Protein AF-A0A3C1RV13-F1 (afdb_monomer_lite)

Structure (mmCIF, N/CA/C/O backbone):
data_AF-A0A3C1RV13-F1
#
_entry.id   AF-A0A3C1RV13-F1
#
loop_
_atom_site.group_PDB
_atom_site.id
_atom_site.type_symbol
_atom_site.label_atom_id
_atom_site.label_alt_id
_atom_site.label_comp_id
_atom_site.label_asym_id
_atom_site.label_entity_id
_atom_site.label_seq_id
_atom_site.pdbx_PDB_ins_code
_atom_site.Cartn_x
_atom_site.Cartn_y
_atom_site.Cartn_z
_atom_site.occupancy
_atom_site.B_iso_or_equiv
_atom_site.auth_seq_id
_atom_site.auth_comp_id
_atom_site.auth_asym_id
_atom_site.auth_atom_id
_atom_site.pdbx_PDB_model_num
ATOM 1 N N . PHE A 1 1 ? -12.447 1.833 33.630 1.00 40.72 1 PHE A N 1
ATOM 2 C CA . PHE A 1 1 ? -12.596 1.782 32.163 1.00 40.72 1 PHE A CA 1
ATOM 3 C C . PHE A 1 1 ? -11.454 2.560 31.521 1.00 40.72 1 PHE A C 1
ATOM 5 O O . PHE A 1 1 ? -11.551 3.768 31.372 1.00 40.72 1 PHE A O 1
ATOM 12 N N . SER A 1 2 ? -10.336 1.891 31.227 1.00 43.56 2 SER A N 1
ATOM 13 C CA . SER A 1 2 ? -9.182 2.493 30.544 1.00 43.56 2 SER A CA 1
ATOM 14 C C . SER A 1 2 ? -9.048 1.846 29.169 1.00 43.56 2 SER A C 1
ATOM 16 O O . SER A 1 2 ? -8.352 0.852 29.005 1.00 43.56 2 SER A O 1
ATOM 18 N N . VAL A 1 3 ? -9.812 2.358 28.202 1.00 55.34 3 VAL A N 1
ATOM 19 C CA . VAL A 1 3 ? -9.755 1.926 26.790 1.00 55.34 3 VAL A CA 1
ATOM 20 C C . VAL A 1 3 ? -9.066 2.992 25.918 1.00 55.34 3 VAL A C 1
ATOM 22 O O . VAL A 1 3 ? -8.600 2.697 24.826 1.00 55.34 3 VAL A O 1
ATOM 25 N N . GLY A 1 4 ? -8.898 4.222 26.424 1.00 48.38 4 GLY A N 1
ATOM 26 C CA . GLY A 1 4 ? -8.412 5.366 25.637 1.00 48.38 4 GLY A CA 1
ATOM 27 C C . GLY A 1 4 ? -6.896 5.601 25.600 1.00 48.38 4 GLY A C 1
ATOM 28 O O . GLY A 1 4 ? -6.458 6.492 24.883 1.00 48.38 4 GLY A O 1
ATOM 29 N N . GLN A 1 5 ? -6.081 4.852 26.353 1.00 44.00 5 GLN A N 1
ATOM 30 C CA . GLN A 1 5 ? -4.628 5.111 26.460 1.00 44.00 5 GLN A CA 1
ATOM 31 C C . GLN A 1 5 ? -3.760 4.128 25.650 1.00 44.00 5 GLN A C 1
ATOM 33 O O . GLN A 1 5 ? -2.612 4.437 25.343 1.00 44.00 5 GLN A O 1
ATOM 38 N N . ASN A 1 6 ? -4.300 2.971 25.243 1.00 43.44 6 ASN A N 1
ATOM 39 C CA . ASN A 1 6 ? -3.524 1.944 24.529 1.00 43.44 6 ASN A CA 1
ATOM 40 C C . ASN A 1 6 ? -3.427 2.176 23.011 1.00 43.44 6 ASN A C 1
ATOM 42 O O . ASN A 1 6 ? -2.514 1.661 22.380 1.00 43.44 6 ASN A O 1
ATOM 46 N N . ILE A 1 7 ? -4.314 2.981 22.417 1.00 50.91 7 ILE A N 1
ATOM 47 C CA . ILE A 1 7 ? -4.343 3.191 20.957 1.00 50.91 7 ILE A CA 1
ATOM 48 C C . ILE A 1 7 ? -3.279 4.214 20.514 1.00 50.91 7 ILE A C 1
ATOM 50 O O . ILE A 1 7 ? -2.683 4.080 19.450 1.00 50.91 7 ILE A O 1
ATOM 54 N N . LEU A 1 8 ? -2.964 5.210 21.350 1.00 47.47 8 LEU A N 1
ATOM 55 C CA . LEU A 1 8 ? -2.053 6.301 20.975 1.00 47.47 8 LEU A CA 1
ATOM 56 C C . LEU A 1 8 ? -0.564 5.920 21.039 1.00 47.47 8 LEU A C 1
ATOM 58 O O . LEU A 1 8 ? 0.249 6.530 20.344 1.00 47.47 8 LEU A O 1
ATOM 62 N N . ASN A 1 9 ? -0.205 4.902 21.828 1.00 41.72 9 ASN A N 1
ATOM 63 C CA . ASN A 1 9 ? 1.187 4.462 21.962 1.00 41.72 9 ASN A CA 1
ATOM 64 C C . ASN A 1 9 ? 1.599 3.393 20.936 1.00 41.72 9 ASN A C 1
ATOM 66 O O . ASN A 1 9 ? 2.788 3.280 20.643 1.00 41.72 9 ASN A O 1
ATOM 70 N N . SER A 1 10 ? 0.651 2.676 20.325 1.00 48.28 10 SER A N 1
ATOM 71 C CA . SER A 1 10 ? 0.940 1.727 19.236 1.00 48.28 10 SER A CA 1
ATOM 72 C C . SER A 1 10 ? 1.202 2.421 17.894 1.00 48.28 10 SER A C 1
ATOM 74 O O . SER A 1 10 ? 2.003 1.938 17.098 1.00 48.28 10 SER A O 1
ATOM 76 N N . LEU A 1 11 ? 0.607 3.597 17.666 1.00 49.00 11 LEU A N 1
ATOM 77 C CA . LEU A 1 11 ? 0.767 4.350 16.415 1.00 49.00 11 LEU A CA 1
ATOM 78 C C . LEU A 1 11 ? 2.182 4.910 16.218 1.00 49.00 11 LEU A C 1
ATOM 80 O O . LEU A 1 11 ? 2.608 5.099 15.087 1.00 49.00 11 LEU A O 1
ATOM 84 N N . LYS A 1 12 ? 2.935 5.166 17.296 1.00 46.41 12 LYS A N 1
ATOM 85 C CA . LYS A 1 12 ? 4.276 5.771 17.196 1.00 46.41 12 LYS A CA 1
ATOM 86 C C . LYS A 1 12 ? 5.397 4.780 16.886 1.00 46.41 12 LYS A C 1
ATOM 88 O O . LYS A 1 12 ? 6.479 5.218 16.516 1.00 46.41 12 LYS A O 1
ATOM 93 N N . GLN A 1 13 ? 5.169 3.479 17.065 1.00 47.78 13 GLN A N 1
ATOM 94 C CA . GLN A 1 13 ? 6.218 2.474 16.847 1.00 47.78 13 GLN A CA 1
ATOM 95 C C . GLN A 1 13 ? 6.157 1.865 15.445 1.00 47.78 13 GLN A C 1
ATOM 97 O O . GLN A 1 13 ? 7.192 1.537 14.874 1.00 47.78 13 GLN A O 1
ATOM 102 N N . ILE A 1 14 ? 4.965 1.788 14.847 1.00 48.75 14 ILE A N 1
ATOM 103 C CA . ILE A 1 14 ? 4.797 1.238 13.497 1.00 48.75 14 ILE A CA 1
ATOM 104 C C . ILE A 1 14 ? 5.233 2.258 12.431 1.00 48.75 14 ILE A C 1
ATOM 106 O O . ILE A 1 14 ? 5.767 1.874 11.398 1.00 48.75 14 ILE A O 1
ATOM 110 N N . THR A 1 15 ? 5.159 3.567 12.697 1.00 45.62 15 THR A N 1
ATOM 111 C CA . THR A 1 15 ? 5.591 4.608 11.740 1.00 45.62 15 THR A CA 1
ATOM 112 C C . THR A 1 15 ? 7.063 4.511 11.328 1.00 45.62 15 THR A C 1
ATOM 114 O O . THR A 1 15 ? 7.409 4.925 10.225 1.00 45.62 15 THR A O 1
ATOM 117 N N . ALA A 1 16 ? 7.939 3.948 12.164 1.00 47.88 16 ALA A N 1
ATOM 118 C CA . ALA A 1 16 ? 9.371 3.885 11.869 1.00 47.88 16 ALA A CA 1
ATOM 119 C C . ALA A 1 16 ? 9.738 2.871 10.766 1.00 47.88 16 ALA A C 1
ATOM 121 O O . ALA A 1 16 ? 10.785 3.016 10.134 1.00 47.88 16 ALA A O 1
ATOM 122 N N . ILE A 1 17 ? 8.880 1.879 10.494 1.00 50.09 17 ILE A N 1
ATOM 123 C CA . ILE A 1 17 ? 9.136 0.871 9.451 1.00 50.09 17 ILE A CA 1
ATOM 124 C C . ILE A 1 17 ? 8.627 1.351 8.079 1.00 50.09 17 ILE A C 1
ATOM 126 O O . ILE A 1 17 ? 9.241 1.054 7.060 1.00 50.09 17 ILE A O 1
ATOM 130 N N . PHE A 1 18 ? 7.567 2.165 8.033 1.00 53.03 18 PHE A N 1
ATOM 131 C CA . PHE A 1 18 ? 6.861 2.469 6.777 1.00 53.03 18 PHE A CA 1
ATOM 132 C C . PHE A 1 18 ? 7.314 3.745 6.048 1.00 53.03 18 PHE A C 1
ATOM 134 O O . PHE A 1 18 ? 7.016 3.901 4.868 1.00 53.03 18 PHE A O 1
ATOM 141 N N . PHE A 1 19 ? 8.065 4.643 6.694 1.00 52.12 19 PHE A N 1
ATOM 142 C CA . PHE A 1 19 ? 8.558 5.875 6.050 1.00 52.12 19 PHE A CA 1
ATOM 143 C C . PHE A 1 19 ? 9.937 5.740 5.377 1.00 52.12 19 PHE A C 1
ATOM 145 O O . PHE A 1 19 ? 10.364 6.665 4.689 1.00 52.12 19 PHE A O 1
ATOM 152 N N . ASN A 1 20 ? 10.633 4.607 5.534 1.00 48.53 20 ASN A N 1
ATOM 153 C CA . ASN A 1 20 ? 11.99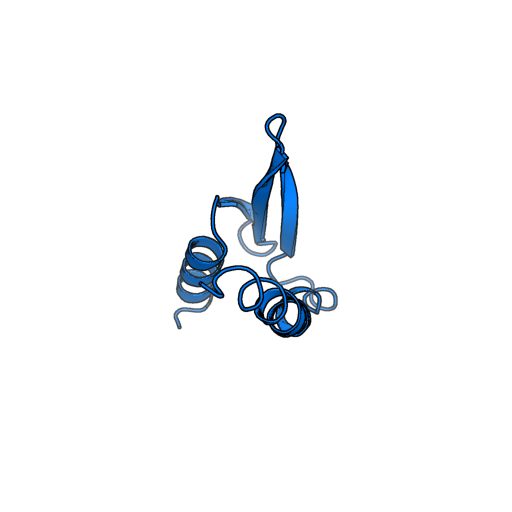4 4.421 5.009 1.00 48.53 20 ASN A CA 1
ATOM 154 C C . ASN A 1 20 ? 12.072 3.883 3.566 1.00 48.53 20 ASN A C 1
ATOM 156 O O . ASN A 1 20 ? 13.174 3.685 3.064 1.00 48.53 20 ASN A O 1
ATOM 160 N N . ALA A 1 21 ? 10.949 3.717 2.858 1.00 52.72 21 ALA A N 1
ATOM 161 C CA . ALA A 1 21 ? 10.924 3.266 1.457 1.00 52.72 21 ALA A CA 1
ATOM 162 C C . ALA A 1 21 ? 11.280 4.379 0.441 1.00 52.72 21 ALA A C 1
ATOM 164 O O . ALA A 1 21 ? 10.663 4.505 -0.619 1.00 52.72 21 ALA A O 1
ATOM 165 N N . LEU A 1 22 ? 12.215 5.272 0.790 1.00 52.12 22 LEU A N 1
ATOM 166 C CA . LEU A 1 22 ? 12.549 6.458 -0.012 1.00 52.12 22 LEU A CA 1
ATOM 167 C C . LEU A 1 22 ? 13.880 6.372 -0.768 1.00 52.12 22 LEU A C 1
ATOM 169 O O . LEU A 1 22 ? 14.287 7.372 -1.359 1.00 52.12 22 LEU A O 1
ATOM 173 N N . VAL A 1 23 ? 14.555 5.219 -0.804 1.00 54.50 23 VAL A N 1
ATOM 174 C CA . VAL A 1 23 ? 15.912 5.153 -1.388 1.00 54.50 23 VAL A CA 1
ATOM 175 C C . VAL A 1 23 ? 16.013 4.250 -2.627 1.00 54.50 23 VAL A C 1
ATOM 177 O O . VAL A 1 23 ? 16.899 4.471 -3.452 1.00 54.50 23 VAL A O 1
ATOM 180 N N . SER A 1 24 ? 15.081 3.315 -2.860 1.00 60.72 24 SER A N 1
ATOM 181 C CA . SER A 1 24 ? 15.119 2.440 -4.045 1.00 60.72 24 SER A CA 1
ATOM 182 C C . SER A 1 24 ? 14.025 2.748 -5.077 1.00 60.72 24 SER A C 1
ATOM 184 O O . SER A 1 24 ? 12.861 2.954 -4.744 1.00 60.72 24 SER A O 1
ATOM 186 N N . LYS A 1 25 ? 14.375 2.718 -6.374 1.00 68.81 25 LYS A N 1
ATOM 187 C CA . LYS A 1 25 ? 13.422 2.911 -7.491 1.00 68.81 25 LYS A CA 1
ATOM 188 C C . LYS A 1 25 ? 12.374 1.793 -7.610 1.00 68.81 25 LYS A C 1
ATOM 190 O O . LYS A 1 25 ? 11.408 1.972 -8.343 1.00 68.81 25 LYS A O 1
ATOM 195 N N . THR A 1 26 ? 12.571 0.659 -6.939 1.00 80.56 26 THR A N 1
ATOM 196 C CA . THR A 1 26 ? 11.722 -0.541 -7.046 1.00 80.56 26 THR A CA 1
ATOM 197 C C . THR A 1 26 ? 10.830 -0.777 -5.827 1.00 80.56 26 THR A C 1
ATOM 199 O O . THR A 1 26 ? 9.979 -1.672 -5.848 1.00 80.56 26 THR A O 1
ATOM 202 N N . GLU A 1 27 ? 11.004 0.009 -4.764 1.00 86.19 27 GLU A N 1
ATOM 203 C CA . GLU A 1 27 ? 10.217 -0.133 -3.544 1.00 86.19 27 GLU A CA 1
ATOM 204 C C . GLU A 1 27 ? 8.806 0.446 -3.722 1.00 86.19 27 GLU A C 1
ATOM 206 O O . GLU A 1 27 ? 8.643 1.528 -4.299 1.00 86.19 27 GLU A O 1
ATOM 211 N N . PRO A 1 28 ? 7.771 -0.262 -3.238 1.00 88.81 28 PRO A N 1
ATOM 212 C CA . PRO A 1 28 ? 6.418 0.257 -3.240 1.00 88.81 28 PRO A CA 1
ATOM 213 C C . PRO A 1 28 ? 6.316 1.504 -2.359 1.00 88.81 28 PRO A C 1
ATOM 215 O O . PRO A 1 28 ? 6.786 1.536 -1.224 1.00 88.81 28 PRO A O 1
ATOM 218 N N . LYS A 1 29 ? 5.656 2.535 -2.880 1.00 89.81 29 LYS A N 1
ATOM 219 C CA . LYS A 1 29 ? 5.365 3.771 -2.156 1.00 89.81 29 LYS A CA 1
ATOM 220 C C . LYS A 1 29 ? 4.022 3.640 -1.466 1.00 89.81 29 LYS A C 1
ATOM 222 O O . LYS A 1 29 ? 3.044 3.263 -2.105 1.00 89.81 29 LYS A O 1
ATOM 227 N N . ILE A 1 30 ? 3.972 3.997 -0.190 1.00 89.69 30 ILE A N 1
ATOM 228 C CA . ILE A 1 30 ? 2.758 3.941 0.622 1.00 89.69 30 ILE A CA 1
ATOM 229 C C . ILE A 1 30 ? 2.591 5.288 1.315 1.00 89.69 30 ILE A C 1
ATOM 231 O O . ILE A 1 30 ? 3.543 5.817 1.887 1.00 89.69 30 ILE A O 1
ATOM 235 N N . TRP A 1 31 ? 1.397 5.866 1.255 1.00 90.88 31 TRP A N 1
ATOM 236 C CA . TRP A 1 31 ? 1.088 7.110 1.956 1.00 90.88 31 TRP A CA 1
ATOM 237 C C . TRP A 1 31 ? -0.367 7.145 2.405 1.00 90.88 31 TRP A C 1
ATOM 239 O O . TRP A 1 31 ? -1.212 6.405 1.906 1.00 90.88 31 TRP A O 1
ATOM 249 N N . GLN A 1 32 ? -0.663 8.032 3.350 1.00 91.12 32 GLN A N 1
ATOM 250 C CA . GLN A 1 32 ? -2.009 8.229 3.872 1.00 91.12 32 GLN A CA 1
ATOM 251 C C . GLN A 1 32 ? -2.607 9.540 3.367 1.00 91.12 32 GLN A C 1
ATOM 253 O O . GLN A 1 32 ? -1.913 10.550 3.221 1.00 91.12 32 GLN A O 1
ATOM 258 N N . LYS A 1 33 ? -3.920 9.539 3.157 1.00 88.50 33 LYS A N 1
ATOM 259 C CA . LYS A 1 33 ? -4.731 10.739 2.945 1.00 88.50 33 LYS A CA 1
ATOM 260 C C . LYS A 1 33 ? -5.964 10.681 3.830 1.00 88.50 33 LYS A C 1
ATOM 262 O O . LYS A 1 33 ? -6.428 9.601 4.167 1.00 88.50 33 LYS A O 1
ATOM 267 N N . LYS A 1 34 ? -6.502 11.844 4.190 1.00 89.44 34 LYS A N 1
ATOM 268 C CA . LYS A 1 34 ? -7.845 11.917 4.765 1.00 89.44 34 LYS A CA 1
ATOM 269 C C . LYS A 1 34 ? -8.861 12.090 3.648 1.00 89.44 34 LYS A C 1
ATOM 271 O O . LYS A 1 34 ? -8.621 12.891 2.741 1.00 89.44 34 LYS A O 1
ATOM 276 N N . ASP A 1 35 ? -9.950 11.338 3.703 1.00 87.25 35 ASP A N 1
ATOM 277 C CA . ASP A 1 35 ? -11.097 11.581 2.833 1.00 87.25 35 ASP A CA 1
ATOM 278 C C . ASP A 1 35 ? -11.940 12.772 3.330 1.00 87.25 35 ASP A C 1
ATOM 280 O O . ASP A 1 35 ? -11.582 13.459 4.292 1.00 87.25 35 ASP A O 1
ATOM 284 N N . ALA A 1 36 ? -13.051 13.040 2.640 1.00 90.69 36 ALA A N 1
ATOM 285 C CA . ALA A 1 36 ? -13.957 14.138 2.972 1.00 90.69 36 ALA A CA 1
ATOM 286 C C . ALA A 1 36 ? -14.651 13.971 4.338 1.00 90.69 36 ALA A C 1
ATOM 288 O O . ALA A 1 36 ? -15.057 14.964 4.935 1.00 90.69 36 ALA A O 1
ATOM 289 N N . GLU A 1 37 ? -14.763 12.740 4.837 1.00 91.94 37 GLU A N 1
ATOM 290 C CA . GLU A 1 37 ? -15.366 12.400 6.130 1.00 91.94 37 GLU A CA 1
ATOM 291 C C . GLU A 1 37 ? -14.320 12.382 7.261 1.00 91.94 37 GLU A C 1
ATOM 293 O O . GLU A 1 37 ? -14.658 12.289 8.440 1.00 91.94 37 GLU A O 1
ATOM 298 N N . GLY A 1 38 ? -13.040 12.545 6.916 1.00 90.12 38 GLY A N 1
ATOM 299 C CA . GLY A 1 38 ? -11.919 12.556 7.847 1.00 90.12 38 GLY A CA 1
ATOM 300 C C . GLY A 1 38 ? -11.319 11.176 8.116 1.00 90.12 38 GLY A C 1
ATOM 301 O O . GLY A 1 38 ? -10.406 11.084 8.945 1.00 90.12 38 GLY A O 1
ATOM 302 N N . ASN A 1 39 ? -11.770 10.132 7.414 1.00 90.25 39 ASN A N 1
ATOM 303 C CA . ASN A 1 39 ? -11.225 8.784 7.541 1.00 90.25 39 ASN A CA 1
ATOM 304 C C . ASN A 1 39 ? -9.826 8.717 6.929 1.00 90.25 39 ASN A C 1
ATOM 306 O O . ASN A 1 39 ? -9.535 9.376 5.928 1.00 90.25 39 AS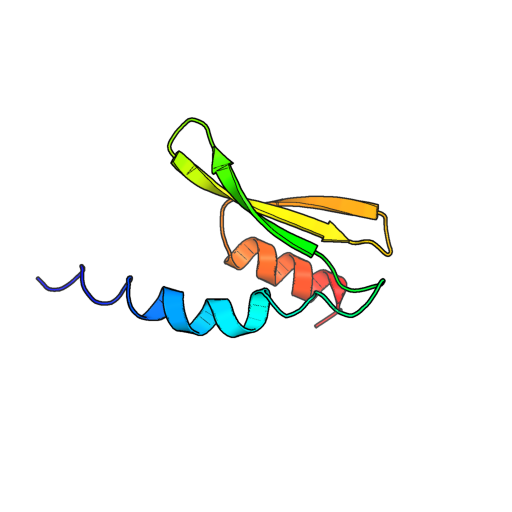N A O 1
ATOM 310 N N . ILE A 1 40 ? -8.949 7.911 7.531 1.00 86.88 40 ILE A N 1
ATOM 311 C CA . ILE A 1 40 ? -7.606 7.670 7.001 1.00 86.88 40 ILE A CA 1
ATOM 312 C C . ILE A 1 40 ? -7.699 6.621 5.907 1.00 86.88 40 ILE A C 1
ATOM 314 O O . ILE A 1 40 ? -8.121 5.499 6.150 1.00 86.88 40 ILE A O 1
ATOM 318 N N . ILE A 1 41 ? -7.225 6.998 4.732 1.00 92.25 41 ILE A N 1
ATOM 319 C CA . ILE A 1 41 ? -7.164 6.171 3.545 1.00 92.25 41 ILE A CA 1
ATOM 320 C C . ILE A 1 41 ? -5.710 5.920 3.194 1.00 92.25 41 ILE A C 1
ATOM 322 O O . ILE A 1 41 ? -4.915 6.858 3.069 1.00 92.25 41 ILE A O 1
ATOM 326 N N . TRP A 1 42 ? -5.373 4.654 2.997 1.00 92.50 42 TRP A N 1
ATOM 327 C CA . TRP A 1 42 ? -4.053 4.231 2.573 1.00 92.50 42 TRP A CA 1
ATOM 328 C C . TRP A 1 42 ? -3.999 4.139 1.061 1.00 92.50 42 TRP A C 1
ATOM 330 O O . TRP A 1 42 ? -4.874 3.560 0.424 1.00 92.50 42 TRP A O 1
ATOM 340 N N . HIS A 1 43 ? -2.949 4.699 0.489 1.00 92.19 43 HIS A N 1
ATOM 341 C CA . HIS A 1 43 ? -2.650 4.615 -0.925 1.00 92.19 43 HIS A CA 1
ATOM 342 C C . HIS A 1 43 ? -1.334 3.882 -1.113 1.00 92.19 43 HIS A C 1
ATOM 344 O O . HIS A 1 43 ? -0.368 4.151 -0.395 1.00 92.19 43 HIS A O 1
ATOM 350 N N . THR A 1 44 ? -1.294 2.998 -2.103 1.00 93.19 44 THR A N 1
ATOM 351 C CA . THR A 1 44 ? -0.082 2.287 -2.497 1.00 93.19 44 THR A CA 1
ATOM 352 C C . THR A 1 44 ? 0.213 2.501 -3.973 1.00 93.19 44 THR A C 1
ATOM 354 O O . THR A 1 44 ? -0.687 2.705 -4.791 1.00 93.19 44 THR A O 1
ATOM 357 N N . TYR A 1 45 ? 1.496 2.474 -4.313 1.00 91.44 45 TYR A N 1
ATOM 358 C CA . TYR A 1 45 ? 1.988 2.505 -5.680 1.00 91.44 45 TYR A CA 1
ATOM 359 C C . TYR A 1 45 ? 3.210 1.601 -5.799 1.00 91.44 45 TYR A C 1
ATOM 361 O O . TYR A 1 45 ? 4.228 1.838 -5.151 1.00 91.44 45 TYR A O 1
ATOM 369 N N . ASP A 1 46 ? 3.124 0.586 -6.645 1.00 91.12 46 ASP A N 1
ATOM 370 C CA . ASP A 1 46 ? 4.251 -0.245 -7.029 1.00 91.12 46 ASP A CA 1
ATOM 371 C C . ASP A 1 46 ? 4.911 0.309 -8.307 1.00 91.12 46 ASP A C 1
ATOM 373 O O . ASP A 1 46 ? 4.324 0.215 -9.385 1.00 91.12 46 ASP A O 1
ATOM 377 N N . PRO A 1 47 ? 6.152 0.825 -8.239 1.00 89.62 47 PRO A N 1
ATOM 378 C CA . PRO A 1 47 ? 6.854 1.325 -9.418 1.00 89.62 47 PRO A CA 1
ATOM 379 C C . PRO A 1 47 ? 7.283 0.235 -10.413 1.00 89.62 47 PRO A C 1
ATOM 381 O O . PRO A 1 47 ? 7.617 0.574 -11.545 1.00 89.62 47 PRO A O 1
ATOM 384 N N . VAL A 1 48 ? 7.311 -1.043 -10.013 1.00 89.06 48 VAL A N 1
ATOM 385 C CA . VAL A 1 48 ? 7.740 -2.163 -10.869 1.00 89.06 48 VAL A CA 1
ATOM 386 C C . VAL A 1 48 ? 6.619 -2.586 -11.813 1.00 89.06 48 VAL A C 1
ATOM 388 O O . VAL A 1 48 ? 6.848 -2.704 -13.013 1.00 89.06 48 VAL A O 1
ATOM 391 N N . SER A 1 49 ? 5.410 -2.797 -11.290 1.00 89.94 49 SER A N 1
ATOM 392 C CA . SER A 1 49 ? 4.240 -3.155 -12.106 1.00 89.94 49 SER A CA 1
ATOM 393 C C . SER A 1 49 ? 3.418 -1.948 -12.571 1.00 89.94 49 SER A C 1
ATOM 395 O O . SER A 1 49 ? 2.582 -2.086 -13.461 1.00 89.94 49 SER A O 1
ATOM 397 N N . GLY A 1 50 ? 3.617 -0.773 -11.966 1.00 90.75 50 GLY A N 1
ATOM 398 C CA . GLY A 1 50 ? 2.738 0.387 -12.129 1.00 90.75 50 GLY A CA 1
ATOM 399 C C . GLY A 1 50 ? 1.403 0.254 -11.385 1.00 90.75 50 GLY A C 1
ATOM 400 O O . GLY A 1 50 ? 0.530 1.106 -11.546 1.00 90.75 50 GLY A O 1
ATOM 401 N N . TYR A 1 51 ? 1.222 -0.803 -10.586 1.00 92.50 51 TYR A N 1
ATOM 402 C CA . TYR A 1 51 ? -0.004 -1.045 -9.837 1.00 92.50 51 TYR A CA 1
ATOM 403 C C . TYR A 1 51 ? -0.216 0.008 -8.748 1.00 92.50 51 TYR A C 1
ATOM 405 O O . TYR A 1 51 ? 0.715 0.403 -8.047 1.00 92.50 51 TYR A O 1
ATOM 413 N N . GLN A 1 52 ? -1.466 0.427 -8.568 1.00 94.19 52 GLN A N 1
ATOM 414 C CA . GLN A 1 52 ? -1.881 1.315 -7.490 1.00 94.19 52 GLN A CA 1
ATOM 415 C C . GLN A 1 52 ? -3.140 0.773 -6.823 1.00 94.19 52 GLN A C 1
ATOM 417 O O . GLN A 1 52 ? -4.040 0.278 -7.504 1.00 94.19 52 GLN A O 1
ATOM 422 N N . ALA A 1 53 ? -3.226 0.916 -5.504 1.00 93.00 53 ALA A N 1
ATOM 423 C CA . ALA A 1 53 ? -4.398 0.516 -4.740 1.00 93.00 53 ALA A CA 1
ATOM 424 C C . ALA A 1 53 ? -4.726 1.505 -3.624 1.00 93.00 53 ALA A C 1
ATOM 426 O O . ALA A 1 53 ? -3.918 2.356 -3.234 1.00 93.00 53 ALA A O 1
ATOM 427 N N . ARG A 1 54 ? -5.964 1.389 -3.143 1.00 94.25 54 ARG A N 1
ATOM 428 C CA . ARG A 1 54 ? -6.489 2.090 -1.979 1.00 94.25 54 ARG A CA 1
ATOM 429 C C . ARG A 1 54 ? -6.941 1.049 -0.964 1.00 94.25 54 ARG A C 1
ATOM 431 O O . ARG A 1 54 ? -7.630 0.111 -1.351 1.00 94.25 54 ARG A O 1
ATOM 438 N N . PHE A 1 55 ? -6.611 1.270 0.300 1.00 92.69 55 PHE A N 1
ATOM 439 C CA . PHE A 1 55 ? -7.029 0.421 1.410 1.00 92.69 55 PHE A CA 1
ATOM 440 C C . PHE A 1 55 ? -7.577 1.266 2.557 1.00 92.69 55 PHE A C 1
ATOM 442 O O . PHE A 1 55 ? -7.136 2.403 2.765 1.00 92.69 55 PHE A O 1
ATOM 449 N N . ASP A 1 56 ? -8.518 0.704 3.307 1.00 92.00 56 ASP A N 1
ATOM 450 C CA . ASP A 1 56 ? -9.136 1.386 4.445 1.00 92.00 56 ASP A CA 1
ATOM 451 C C . ASP A 1 56 ? -8.406 1.052 5.758 1.00 92.00 56 ASP A C 1
ATOM 453 O O . ASP A 1 56 ? -8.480 1.801 6.734 1.00 92.00 56 ASP A O 1
ATOM 457 N N . THR A 1 57 ? -7.620 -0.030 5.781 1.00 88.38 57 THR A N 1
ATOM 458 C CA . THR A 1 57 ? -6.863 -0.474 6.955 1.00 88.38 57 THR A CA 1
ATOM 459 C C . THR A 1 57 ? -5.390 -0.758 6.651 1.00 88.38 57 THR A C 1
ATOM 461 O O . THR A 1 57 ? -5.002 -1.119 5.542 1.00 88.38 57 THR A O 1
ATOM 464 N N . GLU A 1 58 ? -4.541 -0.649 7.679 1.00 87.50 58 GLU A N 1
ATOM 465 C CA . GLU A 1 58 ? -3.126 -1.050 7.596 1.00 87.50 58 GLU A CA 1
ATOM 466 C C . GLU A 1 58 ? -2.970 -2.554 7.320 1.00 87.50 58 GLU A C 1
ATOM 468 O O . GLU A 1 58 ? -2.027 -2.977 6.654 1.00 87.50 58 GLU A O 1
ATOM 473 N N . GLN A 1 59 ? -3.897 -3.373 7.825 1.00 90.25 59 GLN A N 1
ATOM 474 C CA . GLN A 1 59 ? -3.848 -4.821 7.652 1.00 90.25 59 GLN A CA 1
ATOM 475 C C . GLN A 1 59 ? -3.959 -5.213 6.176 1.00 90.25 59 GLN A C 1
ATOM 477 O O . GLN A 1 59 ? -3.222 -6.082 5.723 1.00 90.25 59 GLN A O 1
ATOM 482 N N . GLU A 1 60 ? -4.816 -4.541 5.413 1.00 91.50 60 GLU A N 1
ATOM 483 C CA . GLU A 1 60 ? -4.924 -4.758 3.969 1.00 91.50 60 GLU A CA 1
ATOM 484 C C . GLU A 1 60 ? -3.649 -4.335 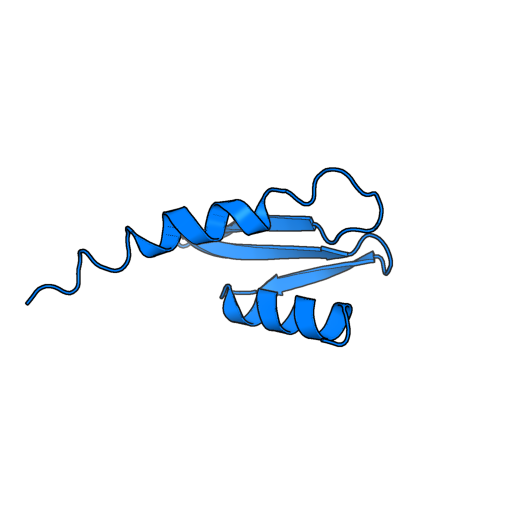3.225 1.00 91.50 60 GLU A C 1
ATOM 486 O O . GLU A 1 60 ? -3.188 -5.048 2.335 1.00 91.50 60 GLU A O 1
ATOM 491 N N . VAL A 1 61 ? -3.018 -3.226 3.635 1.00 90.06 61 VAL A N 1
ATOM 492 C CA . VAL A 1 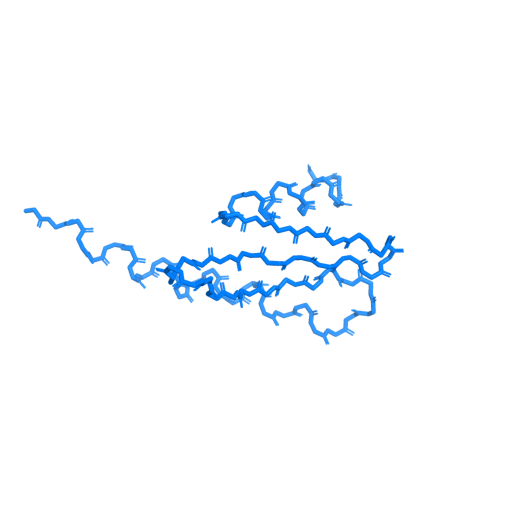61 ? -1.716 -2.801 3.088 1.00 90.06 61 VAL A CA 1
ATOM 493 C C . VAL A 1 61 ? -0.641 -3.861 3.344 1.00 90.06 61 VAL A C 1
ATOM 495 O O . VAL A 1 61 ? 0.195 -4.111 2.475 1.00 90.06 61 VAL A O 1
ATOM 498 N N . ARG A 1 62 ? -0.651 -4.4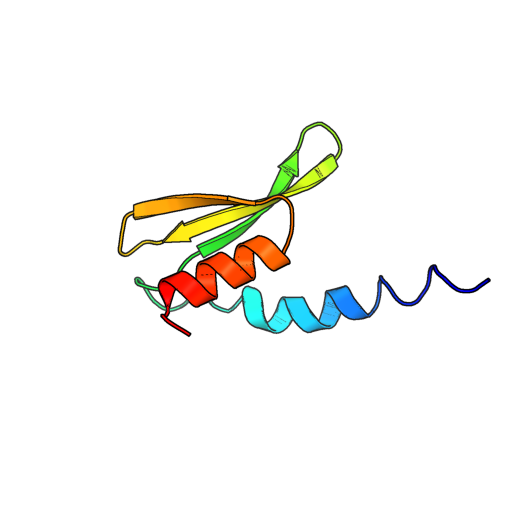94 4.525 1.00 89.25 62 ARG A N 1
ATOM 499 C CA . ARG A 1 62 ? 0.281 -5.577 4.864 1.00 89.25 62 ARG A CA 1
ATOM 500 C C . ARG A 1 62 ? 0.066 -6.799 3.979 1.00 89.25 62 ARG A C 1
ATOM 502 O O . ARG A 1 62 ? 1.040 -7.259 3.400 1.00 89.25 62 ARG A O 1
ATOM 509 N N . ILE A 1 63 ? -1.177 -7.255 3.835 1.00 90.62 63 ILE A N 1
ATOM 510 C CA . ILE A 1 63 ? -1.513 -8.405 2.981 1.00 90.62 63 ILE A CA 1
ATOM 511 C C . ILE A 1 63 ? -1.021 -8.156 1.553 1.00 90.62 63 ILE A C 1
ATOM 513 O O . ILE A 1 63 ? -0.359 -9.004 0.966 1.00 90.62 63 ILE A O 1
ATOM 517 N N . TRP A 1 64 ? -1.248 -6.954 1.022 1.00 91.75 64 TRP A N 1
ATOM 518 C CA . TRP A 1 64 ? -0.747 -6.578 -0.298 1.00 91.75 64 TRP A CA 1
ATOM 519 C C . TRP A 1 64 ? 0.789 -6.618 -0.405 1.00 91.75 64 TRP A C 1
ATOM 521 O O . TRP A 1 64 ? 1.333 -7.036 -1.429 1.00 91.75 64 TRP A O 1
ATOM 531 N N . LEU A 1 65 ? 1.514 -6.189 0.636 1.00 89.19 65 LEU A N 1
ATOM 532 C CA . LEU A 1 65 ? 2.976 -6.303 0.675 1.00 89.19 65 LEU A CA 1
ATOM 533 C C . LEU A 1 65 ? 3.427 -7.767 0.729 1.00 89.19 65 LEU A C 1
ATOM 535 O O . LEU A 1 65 ? 4.372 -8.127 0.030 1.00 89.19 65 LEU A O 1
ATOM 539 N N . GLU A 1 66 ? 2.765 -8.596 1.531 1.00 88.81 66 GLU A N 1
ATOM 540 C CA . GLU A 1 66 ? 3.053 -10.030 1.643 1.00 88.81 66 GLU A CA 1
ATOM 541 C C . GLU A 1 66 ? 2.867 -10.723 0.288 1.00 88.81 66 GLU A C 1
ATOM 543 O O . GLU A 1 66 ? 3.790 -11.379 -0.194 1.00 88.81 66 GLU A O 1
ATOM 548 N N . GLU A 1 67 ? 1.752 -10.463 -0.400 1.00 88.75 67 GLU A N 1
ATOM 549 C CA . GLU A 1 67 ? 1.503 -10.952 -1.762 1.00 88.75 67 GLU A CA 1
ATOM 550 C C . GLU A 1 67 ? 2.570 -10.471 -2.751 1.00 88.75 67 GLU A C 1
ATOM 552 O O . GLU A 1 67 ? 3.091 -11.252 -3.545 1.00 88.75 67 GLU A O 1
ATOM 557 N N . ARG A 1 68 ? 2.943 -9.186 -2.696 1.00 85.94 68 ARG A N 1
ATOM 558 C CA . ARG A 1 68 ? 3.966 -8.617 -3.582 1.00 85.94 68 ARG A CA 1
ATOM 559 C C . ARG A 1 68 ? 5.327 -9.294 -3.416 1.00 85.94 68 ARG A C 1
ATOM 561 O O . ARG A 1 68 ? 6.034 -9.487 -4.406 1.00 85.94 68 ARG A O 1
ATOM 568 N N . TYR A 1 69 ? 5.735 -9.552 -2.178 1.00 85.38 69 TYR A N 1
ATOM 569 C CA . TYR A 1 69 ? 7.045 -10.122 -1.866 1.00 85.38 69 TYR A CA 1
ATOM 570 C C . TYR A 1 69 ? 7.030 -11.656 -1.789 1.00 85.38 69 TYR A C 1
ATOM 572 O O . TY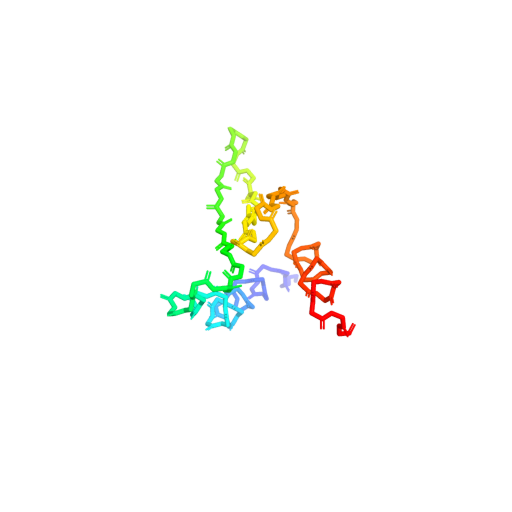R A 1 69 ? 8.088 -12.245 -1.573 1.00 85.38 69 TYR A O 1
ATOM 580 N N . ASN A 1 70 ? 5.875 -12.290 -2.033 1.00 85.00 70 ASN A N 1
ATOM 581 C CA . ASN A 1 70 ? 5.639 -13.724 -1.851 1.00 85.00 70 ASN A CA 1
ATOM 582 C C . ASN A 1 70 ? 6.100 -14.218 -0.465 1.00 85.00 70 ASN A C 1
ATOM 584 O O . ASN A 1 70 ? 6.822 -15.216 -0.374 1.00 85.00 70 ASN A O 1
ATOM 588 N N . LEU A 1 71 ? 5.751 -13.469 0.586 1.00 68.25 71 LEU A N 1
ATOM 589 C CA . LEU A 1 71 ? 6.093 -13.773 1.982 1.00 68.25 71 LEU A CA 1
ATOM 590 C C . LEU A 1 71 ? 5.069 -14.691 2.655 1.00 68.25 71 LEU A C 1
ATOM 592 O O . LEU A 1 71 ? 3.892 -14.686 2.233 1.00 68.25 71 LEU A O 1
#

Secondary structure (DSSP, 8-state):
---SSHHHHHHHHHHHHHS---S-TTSPEEEEEE-TTS-EEEEEE-TTT--EEEESSHHHHHHHHHHHHT-

Radius of gyration: 14.11 Å; chains: 1; bounding box: 31×28×44 Å

Foldseek 3Di:
DPPPPVPVVVVVPVVVVQPPQPPDQQGKHKDWDADPVRQIKIWIAGNVVRDIDIDRDPVVVVVVVCVVVVD

Sequence (71 aa):
FSVGQNILNSLKQITAIFFNALVSKTEPKIWQKKDAEGNIIWHTYDPVSGYQARFDTEQEVRIWLEERYNL

pLDDT: mean 75.43, std 19.58, range [40.72, 94.25]